Protein AF-A0A846DQF9-F1 (afdb_monomer)

Structure (mmCIF, N/CA/C/O backbone):
data_AF-A0A846DQF9-F1
#
_entry.id   AF-A0A846DQF9-F1
#
loop_
_atom_site.group_PDB
_atom_site.id
_atom_site.type_symbol
_atom_site.label_atom_id
_atom_site.label_alt_id
_atom_site.label_comp_id
_atom_site.label_asym_id
_atom_site.label_entity_id
_atom_site.label_seq_id
_atom_site.pdbx_PDB_ins_code
_atom_site.Cartn_x
_atom_site.Cartn_y
_atom_site.Cartn_z
_atom_site.occupancy
_atom_site.B_iso_or_equiv
_atom_site.auth_seq_id
_atom_site.auth_comp_id
_atom_site.auth_asym_id
_atom_site.auth_atom_id
_atom_site.pdbx_PDB_model_num
ATOM 1 N N . MET A 1 1 ? 13.114 2.902 3.022 1.00 53.69 1 MET A N 1
ATOM 2 C CA . MET A 1 1 ? 11.733 2.382 3.067 1.00 53.69 1 MET A CA 1
ATOM 3 C C . MET A 1 1 ? 10.993 2.941 1.870 1.00 53.69 1 MET A C 1
ATOM 5 O O . MET A 1 1 ? 11.090 4.144 1.658 1.00 53.69 1 MET A O 1
ATOM 9 N N . ASP A 1 2 ? 10.329 2.095 1.084 1.00 77.94 2 ASP A N 1
ATOM 10 C CA . ASP A 1 2 ? 9.558 2.512 -0.095 1.00 77.94 2 ASP A CA 1
ATOM 11 C C . ASP A 1 2 ? 8.483 3.548 0.261 1.00 77.94 2 ASP A C 1
ATOM 13 O O . ASP A 1 2 ? 7.870 3.471 1.329 1.00 77.94 2 ASP A O 1
ATOM 17 N N . ASN A 1 3 ? 8.230 4.505 -0.638 1.00 81.94 3 ASN A N 1
ATOM 18 C CA . ASN A 1 3 ? 7.265 5.591 -0.418 1.00 81.94 3 ASN A CA 1
ATOM 19 C C . ASN A 1 3 ? 5.851 5.050 -0.120 1.00 81.94 3 ASN A C 1
ATOM 21 O O . ASN A 1 3 ? 5.188 5.497 0.812 1.00 81.94 3 ASN A O 1
ATOM 25 N N . LEU A 1 4 ? 5.448 3.994 -0.838 1.00 84.81 4 LEU A N 1
ATOM 26 C CA . LEU A 1 4 ? 4.190 3.276 -0.613 1.00 84.81 4 LEU A CA 1
ATOM 27 C C . LEU A 1 4 ? 4.095 2.697 0.807 1.00 84.81 4 LEU A C 1
ATOM 29 O O . LEU A 1 4 ? 3.075 2.837 1.477 1.00 84.81 4 LEU A O 1
ATOM 33 N N . ARG A 1 5 ? 5.177 2.072 1.282 1.00 85.06 5 ARG A N 1
ATOM 34 C CA . ARG A 1 5 ? 5.242 1.451 2.611 1.00 85.06 5 ARG A CA 1
ATOM 35 C C . ARG A 1 5 ? 5.139 2.501 3.707 1.00 85.06 5 ARG A C 1
ATOM 37 O O . ARG A 1 5 ? 4.406 2.299 4.662 1.00 85.06 5 ARG A O 1
ATOM 44 N N . LYS A 1 6 ? 5.822 3.637 3.566 1.00 88.12 6 LYS A N 1
ATOM 45 C CA . LYS A 1 6 ? 5.718 4.728 4.544 1.00 88.12 6 LYS A CA 1
ATOM 46 C C . LYS A 1 6 ? 4.285 5.260 4.645 1.00 88.12 6 LYS A C 1
ATOM 48 O O . LYS A 1 6 ? 3.776 5.424 5.744 1.00 88.12 6 LYS A O 1
ATOM 53 N N . MET A 1 7 ? 3.625 5.461 3.509 1.00 88.44 7 MET A N 1
ATOM 54 C CA . MET A 1 7 ? 2.264 5.995 3.464 1.00 88.44 7 MET A CA 1
ATOM 55 C C . MET A 1 7 ? 1.237 5.038 4.089 1.00 88.44 7 MET A C 1
ATOM 57 O O . MET A 1 7 ? 0.388 5.463 4.868 1.00 88.44 7 MET A O 1
ATOM 61 N N . ILE A 1 8 ? 1.354 3.735 3.804 1.00 88.75 8 ILE A N 1
ATOM 62 C CA . ILE A 1 8 ? 0.534 2.698 4.449 1.00 88.75 8 ILE A CA 1
ATOM 63 C C . ILE A 1 8 ? 0.790 2.674 5.962 1.00 88.75 8 ILE A C 1
ATOM 65 O O . ILE A 1 8 ? -0.162 2.612 6.735 1.00 88.75 8 ILE A O 1
ATOM 69 N N . TRP A 1 9 ? 2.055 2.772 6.386 1.00 90.06 9 TRP A N 1
ATOM 70 C CA . TRP A 1 9 ? 2.420 2.793 7.803 1.00 90.06 9 TRP A CA 1
ATOM 71 C C . TRP A 1 9 ? 1.797 3.987 8.524 1.00 90.06 9 TRP A C 1
ATOM 73 O O . TRP A 1 9 ? 1.154 3.814 9.552 1.00 90.06 9 TRP A O 1
ATOM 83 N N . ASP A 1 10 ? 1.938 5.189 7.965 1.00 91.12 10 ASP A N 1
ATOM 84 C CA . ASP A 1 10 ? 1.411 6.414 8.566 1.00 91.12 10 ASP A CA 1
ATOM 85 C C . ASP A 1 10 ? -0.123 6.389 8.665 1.00 91.12 10 ASP A C 1
ATOM 87 O O . ASP A 1 10 ? -0.673 6.865 9.662 1.00 91.12 10 ASP A O 1
ATOM 91 N N . LYS A 1 11 ? -0.813 5.788 7.682 1.00 90.75 11 LYS A N 1
ATOM 92 C CA . LYS A 1 11 ? -2.279 5.673 7.671 1.00 90.75 11 LYS A CA 1
ATOM 93 C C . LYS A 1 11 ? -2.812 4.621 8.643 1.00 90.75 11 LYS A C 1
ATOM 95 O O . LYS A 1 11 ? -3.829 4.856 9.288 1.00 90.75 11 LYS A O 1
ATOM 100 N N . LEU A 1 12 ? -2.142 3.473 8.743 1.00 89.44 12 LEU A N 1
ATOM 101 C CA . LEU A 1 12 ? -2.550 2.362 9.612 1.00 89.44 12 LEU A CA 1
ATOM 102 C C . LEU A 1 12 ? -2.011 2.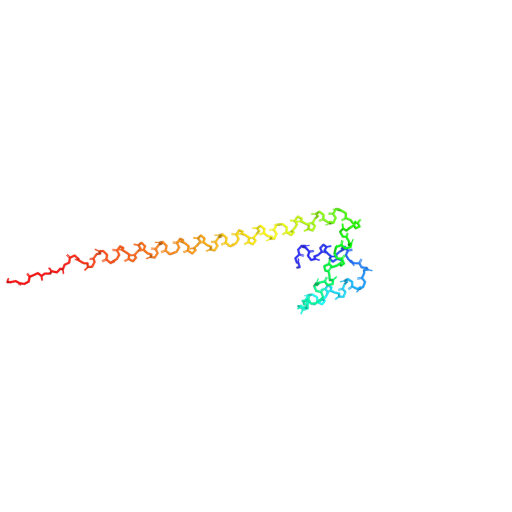489 11.044 1.00 89.44 12 LEU A C 1
ATOM 104 O O . LEU A 1 12 ? -2.346 1.672 11.907 1.00 89.44 12 LEU A O 1
ATOM 108 N N . ARG A 1 13 ? -1.198 3.516 11.309 1.00 87.50 13 ARG A N 1
ATOM 109 C CA . ARG A 1 13 ? -0.637 3.802 12.627 1.00 87.50 13 ARG A CA 1
ATOM 110 C C . ARG A 1 13 ? -1.744 3.972 13.665 1.00 87.50 13 ARG A C 1
ATOM 112 O O . ARG A 1 13 ? -2.666 4.763 13.484 1.00 87.50 13 ARG A O 1
ATOM 119 N N . GLY A 1 14 ? -1.617 3.263 14.781 1.00 85.75 14 GLY A N 1
ATOM 120 C CA . GLY A 1 14 ? -2.633 3.221 15.833 1.00 85.75 14 GLY A CA 1
ATOM 121 C C . GLY A 1 14 ? -3.623 2.061 15.703 1.00 85.75 14 GLY A C 1
ATOM 122 O O . GLY A 1 14 ? -4.436 1.879 16.607 1.00 85.75 14 GLY A O 1
ATOM 123 N N . ASN A 1 15 ? -3.532 1.237 14.650 1.00 87.81 15 ASN A N 1
ATOM 124 C CA . ASN A 1 15 ? -4.190 -0.068 14.579 1.00 87.81 15 ASN A CA 1
ATOM 125 C C . ASN A 1 15 ? -3.166 -1.190 14.867 1.00 87.81 15 ASN A C 1
ATOM 127 O O . ASN A 1 15 ? -2.425 -1.595 13.967 1.00 87.81 15 ASN A O 1
ATOM 131 N N . PRO A 1 16 ? -3.156 -1.773 16.085 1.00 88.81 16 PRO A N 1
ATOM 132 C CA . PRO A 1 16 ? -2.145 -2.757 16.484 1.00 88.81 16 PRO A CA 1
ATOM 133 C C . PRO A 1 16 ? -2.137 -4.023 15.620 1.00 88.81 16 PRO A C 1
ATOM 135 O O . PRO A 1 16 ? -1.113 -4.693 15.490 1.00 88.81 16 PRO A O 1
ATOM 138 N N . LYS A 1 17 ? -3.287 -4.388 15.036 1.00 88.38 17 LYS A N 1
ATOM 139 C CA . LYS A 1 17 ? -3.388 -5.566 14.166 1.00 88.38 17 LYS A CA 1
ATOM 140 C C . LYS A 1 17 ? -2.786 -5.287 12.794 1.00 88.38 17 LYS A C 1
ATOM 142 O O . LYS A 1 17 ? -2.097 -6.153 12.258 1.00 88.38 17 LYS A O 1
ATOM 147 N N . ALA A 1 18 ? -3.024 -4.093 12.261 1.00 88.81 18 ALA A N 1
ATOM 148 C CA . ALA A 1 18 ? -2.457 -3.659 10.994 1.00 88.81 18 ALA A CA 1
ATOM 149 C C . ALA A 1 18 ? -0.937 -3.480 11.095 1.00 88.81 18 ALA A C 1
ATOM 151 O O . ALA A 1 18 ? -0.210 -3.986 10.247 1.00 88.81 18 ALA A O 1
ATOM 152 N N . GLU A 1 19 ? -0.446 -2.870 12.177 1.00 90.50 19 GLU A N 1
ATOM 153 C CA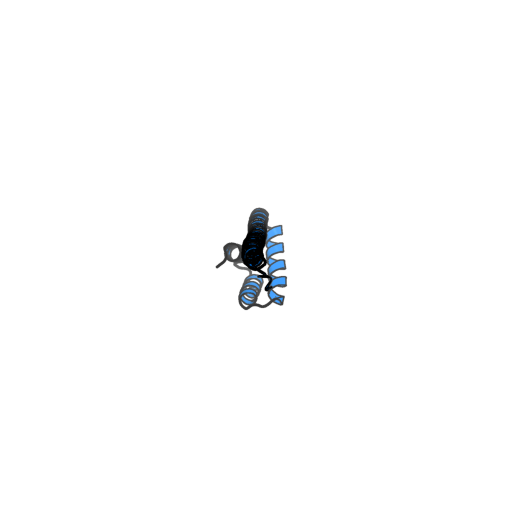 . GLU A 1 19 ? 0.992 -2.728 12.444 1.00 90.50 19 GLU A CA 1
ATOM 154 C C . GLU A 1 19 ? 1.686 -4.094 12.556 1.00 90.50 19 GLU A C 1
ATOM 156 O O . GLU A 1 19 ? 2.734 -4.318 11.950 1.00 90.50 19 GLU A O 1
ATOM 161 N N . LYS A 1 20 ? 1.071 -5.053 13.264 1.00 90.88 20 LYS A N 1
ATOM 162 C CA . LYS A 1 20 ? 1.602 -6.418 13.378 1.00 90.88 20 LYS A CA 1
ATOM 163 C C . LYS A 1 20 ? 1.647 -7.140 12.030 1.00 90.88 20 LYS A C 1
ATOM 165 O O . LYS A 1 20 ? 2.658 -7.771 11.722 1.00 90.88 20 LYS A O 1
ATOM 170 N N . ALA A 1 21 ? 0.572 -7.055 11.244 1.00 89.44 21 ALA A N 1
ATOM 171 C CA . ALA A 1 21 ? 0.529 -7.634 9.903 1.00 89.44 21 ALA A CA 1
ATOM 172 C C . ALA A 1 21 ? 1.609 -7.005 9.016 1.00 89.44 21 ALA A C 1
ATOM 174 O O . ALA A 1 21 ? 2.343 -7.714 8.334 1.00 89.44 21 ALA A O 1
ATOM 175 N N . MET A 1 22 ? 1.782 -5.685 9.111 1.00 88.31 22 MET A N 1
ATOM 176 C CA . MET A 1 22 ? 2.800 -4.957 8.373 1.00 88.31 22 MET A CA 1
ATOM 177 C C . MET A 1 22 ? 4.199 -5.453 8.714 1.00 88.31 22 MET A C 1
ATOM 179 O O . MET A 1 22 ? 4.888 -5.902 7.809 1.00 88.31 22 MET A O 1
ATOM 183 N N . MET A 1 23 ? 4.579 -5.495 9.994 1.00 89.75 23 MET A N 1
ATOM 184 C CA . MET A 1 23 ? 5.877 -6.027 10.434 1.00 89.75 23 MET A CA 1
ATOM 185 C C . MET A 1 23 ? 6.120 -7.469 9.964 1.00 89.75 23 MET A C 1
ATOM 187 O O . MET A 1 23 ? 7.234 -7.814 9.573 1.00 89.75 23 MET A O 1
ATOM 191 N N . ALA A 1 24 ? 5.090 -8.316 9.976 1.00 88.00 24 ALA A N 1
ATOM 192 C CA . ALA A 1 24 ? 5.204 -9.698 9.521 1.00 88.00 24 ALA A CA 1
ATOM 193 C C . ALA A 1 24 ? 5.375 -9.812 7.994 1.00 88.00 24 ALA A C 1
ATOM 195 O O . ALA A 1 24 ? 6.095 -10.693 7.520 1.00 88.00 24 ALA A O 1
ATOM 196 N N . VAL A 1 25 ? 4.779 -8.901 7.220 1.00 87.56 25 VAL A N 1
ATOM 197 C CA . VAL A 1 25 ? 5.048 -8.763 5.779 1.00 87.56 25 VAL A CA 1
ATOM 198 C C . VAL A 1 25 ? 6.500 -8.361 5.534 1.00 87.56 25 VAL A C 1
ATOM 200 O O . VAL A 1 25 ? 7.131 -8.906 4.632 1.00 87.56 25 VAL A O 1
ATOM 203 N N . GLU A 1 26 ? 7.074 -7.476 6.357 1.00 84.19 26 GLU A N 1
ATOM 204 C CA . GLU A 1 26 ? 8.497 -7.104 6.240 1.00 84.19 26 GLU A CA 1
ATOM 205 C C . GLU A 1 26 ? 9.434 -8.295 6.481 1.00 84.19 26 GLU A C 1
ATOM 207 O O . GLU A 1 26 ? 10.543 -8.327 5.953 1.00 84.19 26 GLU A O 1
ATOM 212 N N . GLN A 1 27 ? 8.974 -9.288 7.244 1.00 86.88 27 GLN A N 1
ATOM 213 C CA . GLN A 1 27 ? 9.677 -10.548 7.494 1.00 86.88 27 GLN A CA 1
ATOM 214 C C . GLN A 1 27 ? 9.440 -11.603 6.397 1.00 86.88 27 GLN A C 1
ATOM 216 O O . GLN A 1 27 ? 9.969 -12.709 6.491 1.00 86.88 27 GLN A O 1
ATOM 221 N N . GLY A 1 28 ? 8.669 -11.279 5.353 1.00 83.56 28 GLY A N 1
ATOM 222 C CA . GLY A 1 28 ? 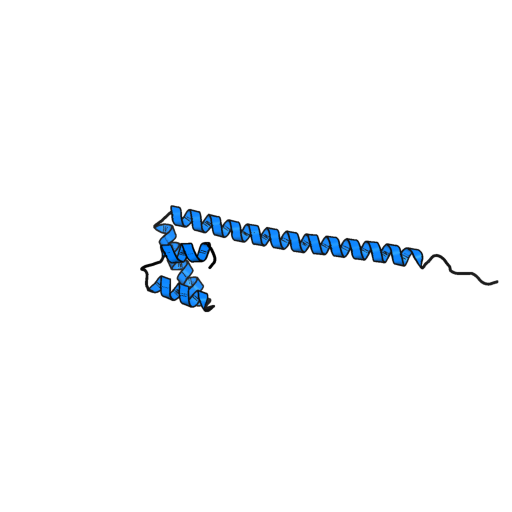8.395 -12.162 4.216 1.00 83.56 28 GLY A CA 1
ATOM 223 C C . GLY A 1 28 ? 7.185 -13.084 4.392 1.00 83.56 28 GLY A C 1
ATOM 224 O O . GLY A 1 28 ? 7.052 -14.063 3.657 1.00 83.56 28 GLY A O 1
ATOM 225 N N . SER A 1 29 ? 6.294 -12.812 5.351 1.00 84.94 29 SER A N 1
ATOM 226 C CA . SER A 1 29 ? 5.079 -13.612 5.535 1.00 84.94 29 SER A CA 1
ATOM 227 C C . SER A 1 29 ? 4.010 -13.267 4.495 1.00 84.94 29 SER A C 1
ATOM 229 O O . SER A 1 29 ? 3.327 -12.247 4.596 1.00 84.94 29 SER A O 1
ATOM 231 N N . ASN A 1 30 ? 3.805 -14.161 3.524 1.00 83.06 30 ASN A N 1
ATOM 232 C CA . ASN A 1 30 ? 2.772 -14.000 2.493 1.00 83.06 30 ASN A CA 1
ATOM 233 C C . ASN A 1 30 ? 1.342 -14.028 3.061 1.00 83.06 30 ASN A C 1
ATOM 235 O O . ASN A 1 30 ? 0.476 -13.322 2.566 1.00 83.06 30 ASN A O 1
ATOM 239 N N . GLN A 1 31 ? 1.082 -14.789 4.128 1.00 87.12 31 GLN A N 1
ATOM 240 C CA . GLN A 1 31 ? -0.252 -14.832 4.746 1.00 87.12 31 GLN A CA 1
ATOM 241 C C . GLN A 1 31 ? -0.632 -13.488 5.387 1.00 87.12 31 GLN A C 1
ATOM 243 O O . GLN A 1 31 ? -1.795 -13.090 5.406 1.00 87.12 31 GLN A O 1
ATOM 248 N N . GLU A 1 32 ? 0.354 -12.785 5.942 1.00 87.94 32 GLU A N 1
ATOM 249 C CA . GLU A 1 32 ? 0.129 -11.476 6.553 1.00 87.94 32 GLU A CA 1
ATOM 250 C C . GLU A 1 32 ? 0.043 -10.368 5.494 1.00 87.94 32 GLU A C 1
ATOM 252 O O . GLU A 1 32 ? -0.518 -9.313 5.777 1.00 87.94 32 GLU A O 1
ATOM 257 N N . LEU A 1 33 ? 0.487 -10.633 4.257 1.00 87.88 33 LEU A N 1
ATOM 258 C CA . LEU A 1 33 ? 0.285 -9.743 3.111 1.00 87.88 33 LEU A CA 1
ATOM 259 C C . LEU A 1 33 ? -1.202 -9.618 2.775 1.00 87.88 33 LEU A C 1
ATOM 261 O O . LEU A 1 33 ? -1.704 -8.503 2.657 1.00 87.88 33 LEU A O 1
ATOM 265 N N . ASP A 1 34 ? -1.914 -10.744 2.696 1.00 89.25 34 ASP A N 1
ATOM 266 C CA . ASP A 1 34 ? -3.356 -10.750 2.421 1.00 89.25 34 ASP A CA 1
ATOM 267 C C . ASP A 1 34 ? -4.133 -10.033 3.531 1.00 89.25 34 ASP A C 1
ATOM 269 O O . ASP A 1 34 ? -5.058 -9.264 3.272 1.00 89.25 34 ASP A O 1
ATOM 273 N N . ARG A 1 35 ? -3.721 -10.220 4.790 1.00 90.00 35 ARG A N 1
ATOM 274 C CA . ARG A 1 35 ? -4.319 -9.508 5.929 1.00 90.00 35 ARG A CA 1
ATOM 275 C C . ARG A 1 35 ? -4.041 -8.014 5.885 1.00 90.00 35 ARG A C 1
ATOM 277 O O . ARG A 1 35 ? -4.946 -7.224 6.139 1.00 90.00 35 ARG A O 1
ATOM 284 N N . LEU A 1 36 ? -2.811 -7.621 5.559 1.00 90.19 36 LEU A N 1
ATOM 285 C CA . LEU A 1 36 ? -2.451 -6.219 5.385 1.00 90.19 36 LEU A CA 1
ATOM 286 C C . LEU A 1 36 ? -3.275 -5.579 4.262 1.00 90.19 36 LEU A C 1
ATOM 288 O O . LEU A 1 36 ? -3.736 -4.454 4.429 1.00 90.19 36 LEU A O 1
ATOM 292 N N . ALA A 1 37 ? -3.525 -6.302 3.166 1.00 89.75 37 ALA A N 1
ATOM 293 C CA . ALA A 1 37 ? -4.355 -5.822 2.065 1.00 89.75 37 ALA A CA 1
ATOM 294 C C . ALA A 1 37 ? -5.789 -5.496 2.512 1.00 89.75 37 ALA A C 1
ATOM 296 O O . ALA A 1 37 ? -6.315 -4.458 2.120 1.00 89.75 37 ALA A O 1
ATOM 297 N N . VAL A 1 38 ? -6.388 -6.316 3.385 1.00 93.44 38 VAL A N 1
ATOM 298 C CA . VAL A 1 38 ? -7.720 -6.041 3.955 1.00 93.44 38 VAL A CA 1
ATOM 299 C C . VAL A 1 38 ? -7.724 -4.741 4.763 1.00 93.44 38 VAL A C 1
ATOM 301 O O . VAL A 1 38 ? -8.605 -3.912 4.566 1.00 93.44 38 VAL A O 1
ATOM 304 N N . TYR A 1 39 ? -6.726 -4.516 5.625 1.00 92.69 39 TYR A N 1
ATOM 305 C CA . TYR A 1 39 ? -6.642 -3.272 6.407 1.00 92.69 39 TYR A CA 1
ATOM 306 C C . TYR A 1 39 ? -6.401 -2.039 5.5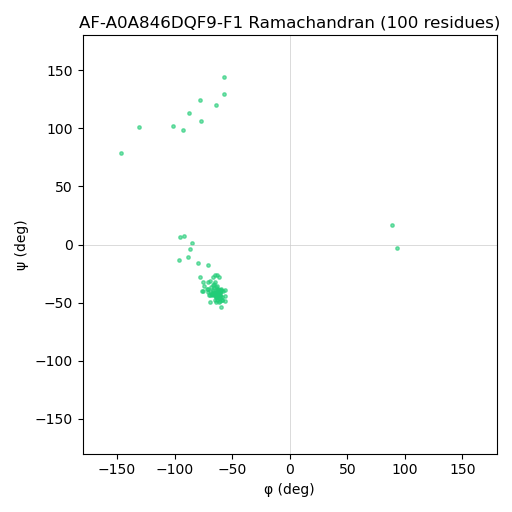34 1.00 92.69 39 TYR A C 1
ATOM 308 O O . TYR A 1 39 ? -6.943 -0.972 5.806 1.00 92.69 39 TYR A O 1
ATOM 316 N N . VAL A 1 40 ? -5.588 -2.173 4.482 1.00 91.06 40 VAL A N 1
ATOM 317 C CA . VAL A 1 40 ? -5.381 -1.090 3.515 1.00 91.06 40 VAL A CA 1
ATOM 318 C C . VAL A 1 40 ? -6.681 -0.790 2.775 1.00 91.06 40 VAL A C 1
ATOM 320 O O . VAL A 1 40 ? -7.002 0.378 2.599 1.00 91.06 40 VAL A O 1
ATOM 323 N N . GLN A 1 41 ? -7.441 -1.812 2.376 1.00 91.44 41 GLN A N 1
ATOM 324 C CA . GLN A 1 41 ? -8.713 -1.629 1.683 1.00 91.44 41 GLN A CA 1
ATOM 325 C C . GLN A 1 41 ? -9.752 -0.921 2.562 1.00 91.44 41 GLN A C 1
ATOM 327 O O . GLN A 1 41 ? -10.357 0.039 2.101 1.00 91.44 41 GLN A O 1
ATOM 332 N N . ASP A 1 42 ? -9.884 -1.324 3.824 1.00 93.12 42 ASP A N 1
ATOM 333 C CA . ASP A 1 42 ? -10.743 -0.664 4.818 1.00 93.12 42 ASP A CA 1
ATOM 334 C C . ASP A 1 42 ? -10.378 0.829 4.959 1.00 93.12 42 ASP A C 1
ATOM 336 O O . ASP A 1 42 ? -11.204 1.719 4.772 1.00 93.12 42 ASP A O 1
ATOM 340 N N . ALA A 1 43 ? -9.082 1.133 5.108 1.00 90.69 43 ALA A N 1
ATOM 341 C CA . ALA A 1 43 ? -8.597 2.513 5.173 1.00 90.69 43 ALA A CA 1
ATOM 342 C C . ALA A 1 43 ? -8.807 3.316 3.871 1.00 90.69 43 ALA A C 1
ATOM 344 O O . ALA A 1 43 ? -8.875 4.545 3.911 1.00 90.69 43 ALA A O 1
ATOM 345 N N . MET A 1 44 ? -8.873 2.649 2.714 1.00 93.00 44 MET A N 1
ATOM 346 C CA . MET A 1 44 ? -9.184 3.270 1.422 1.00 93.00 44 MET A CA 1
ATOM 347 C C . MET A 1 44 ? -10.682 3.546 1.245 1.00 93.00 44 MET A C 1
ATOM 349 O O . MET A 1 44 ? -11.040 4.454 0.493 1.00 93.00 44 MET A O 1
ATOM 353 N N . GLU A 1 45 ? -11.548 2.762 1.884 1.00 92.38 45 GLU A N 1
ATOM 354 C CA . GLU A 1 45 ? -12.993 3.005 1.904 1.00 92.38 45 GLU A CA 1
ATOM 355 C C . GLU A 1 45 ? -13.324 4.222 2.778 1.00 92.38 45 GLU A C 1
ATOM 357 O O . GLU A 1 45 ? -14.127 5.064 2.371 1.00 92.38 45 GLU A O 1
ATOM 362 N N . ASP A 1 46 ? -12.616 4.374 3.900 1.00 90.88 46 ASP A N 1
ATOM 363 C CA . ASP A 1 46 ? -12.766 5.511 4.815 1.00 90.88 46 ASP A CA 1
ATOM 364 C C . ASP A 1 46 ? -12.131 6.815 4.299 1.00 90.88 46 ASP A C 1
ATOM 366 O O . ASP A 1 46 ? -12.612 7.910 4.600 1.00 90.88 46 ASP A O 1
ATOM 370 N N . ASP A 1 47 ? -11.038 6.731 3.533 1.00 90.56 47 ASP A N 1
ATOM 371 C CA . ASP A 1 47 ? -10.297 7.894 3.035 1.00 90.56 47 ASP A CA 1
ATOM 372 C C . ASP A 1 47 ? -10.024 7.800 1.528 1.00 90.56 47 ASP A C 1
ATOM 374 O O . ASP A 1 47 ? -9.086 7.151 1.051 1.00 90.56 47 ASP A O 1
ATOM 378 N N . GLN A 1 48 ? -10.835 8.532 0.761 1.00 91.19 48 GLN A N 1
ATOM 379 C CA . GLN A 1 48 ? -10.725 8.585 -0.695 1.00 91.19 48 GLN A CA 1
ATOM 380 C C . GLN A 1 48 ? -9.441 9.256 -1.199 1.00 91.19 48 GLN A C 1
ATOM 382 O O . GLN A 1 48 ? -8.979 8.929 -2.301 1.00 91.19 48 GLN A O 1
ATOM 387 N N . GLN A 1 49 ? -8.857 10.184 -0.432 1.00 88.88 49 GLN A N 1
ATOM 388 C CA . GLN A 1 49 ? -7.588 10.807 -0.801 1.00 88.88 49 GLN A CA 1
ATOM 389 C C . GLN A 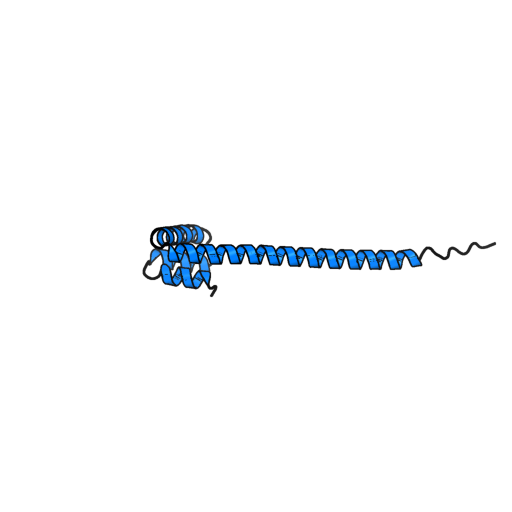1 49 ? -6.470 9.772 -0.683 1.00 88.88 49 GLN A C 1
ATOM 391 O O . GLN A 1 49 ? -5.747 9.538 -1.654 1.00 88.88 49 GLN A O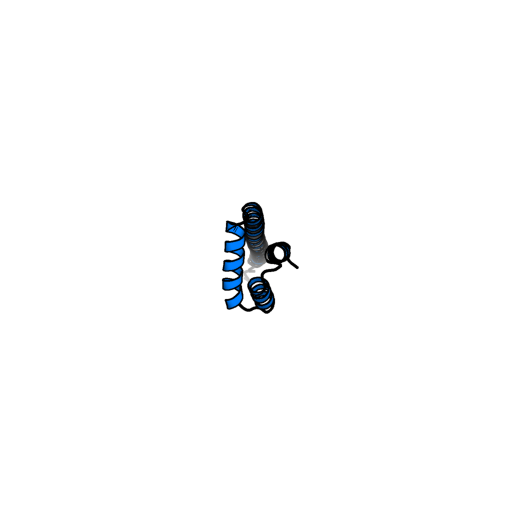 1
ATOM 396 N N . PHE A 1 50 ? -6.412 9.070 0.448 1.00 89.19 50 PHE A N 1
ATOM 397 C CA . PHE A 1 50 ? -5.485 7.960 0.653 1.00 89.19 50 PHE A CA 1
ATOM 398 C C . PHE A 1 50 ? -5.644 6.882 -0.432 1.00 89.19 50 PHE A C 1
ATOM 400 O O . PHE A 1 50 ? -4.661 6.439 -1.029 1.00 89.19 50 PHE A O 1
ATOM 407 N N . ALA A 1 51 ? -6.881 6.516 -0.778 1.00 91.69 51 ALA A N 1
ATOM 408 C CA . ALA A 1 51 ? -7.149 5.562 -1.852 1.00 91.69 51 ALA A CA 1
ATOM 409 C C . ALA A 1 51 ? -6.621 6.014 -3.218 1.00 91.69 51 ALA A C 1
ATOM 411 O O . ALA A 1 51 ? -6.137 5.195 -4.006 1.00 91.69 51 ALA A O 1
ATOM 412 N N . SER A 1 52 ? -6.723 7.308 -3.512 1.00 91.50 52 SER A N 1
ATOM 413 C CA . SER A 1 52 ? -6.236 7.887 -4.763 1.00 91.50 52 SER A CA 1
ATOM 414 C C . SER A 1 52 ? -4.710 7.872 -4.823 1.00 91.50 52 SER A C 1
ATOM 416 O O . SER A 1 52 ? -4.147 7.462 -5.840 1.00 91.50 52 SER A O 1
ATOM 418 N N . GLU A 1 53 ? -4.046 8.229 -3.724 1.00 89.19 53 GLU A N 1
ATOM 419 C CA . GLU A 1 53 ? -2.586 8.211 -3.601 1.00 89.19 53 GLU A CA 1
ATOM 420 C C . GLU A 1 53 ? -2.027 6.782 -3.725 1.00 89.19 53 GLU A C 1
ATOM 422 O O . GLU A 1 53 ? -1.111 6.545 -4.517 1.00 89.19 53 GLU A O 1
ATOM 427 N N . ILE A 1 54 ? -2.632 5.795 -3.048 1.00 88.50 54 ILE A N 1
ATOM 428 C CA . ILE A 1 54 ? -2.240 4.375 -3.155 1.00 88.50 54 ILE A CA 1
ATOM 429 C C . ILE A 1 54 ? -2.351 3.888 -4.604 1.00 88.50 54 ILE A C 1
ATOM 431 O O . ILE A 1 54 ? -1.422 3.278 -5.141 1.00 88.50 54 ILE A O 1
ATOM 435 N N . LYS A 1 55 ? -3.478 4.174 -5.269 1.00 88.25 55 LYS A N 1
ATOM 436 C CA . LYS A 1 55 ? -3.710 3.768 -6.663 1.00 88.25 55 LYS A CA 1
ATOM 437 C C . LYS A 1 55 ? -2.731 4.438 -7.627 1.00 88.25 55 LYS A C 1
ATOM 439 O O . LYS A 1 55 ? -2.323 3.798 -8.597 1.00 88.25 55 LYS A O 1
ATOM 444 N N . ALA A 1 56 ? -2.366 5.698 -7.392 1.00 88.50 56 ALA A N 1
ATOM 445 C CA . ALA A 1 56 ? -1.396 6.414 -8.214 1.00 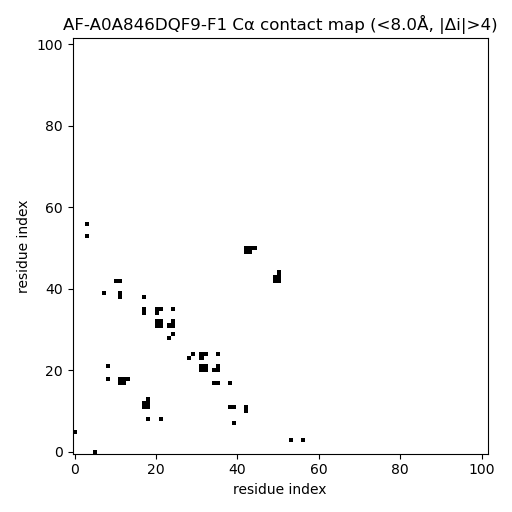88.50 56 ALA A CA 1
ATOM 446 C C . ALA A 1 56 ? -0.010 5.762 -8.127 1.00 88.50 56 ALA A C 1
ATOM 448 O O . ALA A 1 56 ? 0.562 5.407 -9.158 1.00 88.50 56 ALA A O 1
ATOM 449 N N . ILE A 1 57 ? 0.470 5.496 -6.910 1.00 85.44 57 ILE A N 1
ATOM 450 C CA . ILE A 1 57 ? 1.775 4.860 -6.692 1.00 85.44 57 ILE A CA 1
ATOM 451 C C . ILE A 1 57 ? 1.789 3.429 -7.257 1.00 85.44 57 ILE A C 1
ATOM 453 O O . ILE A 1 57 ? 2.747 3.027 -7.914 1.00 85.44 57 ILE A O 1
ATOM 457 N N . ALA A 1 58 ? 0.711 2.657 -7.081 1.00 82.75 58 ALA A N 1
ATOM 458 C CA . ALA A 1 58 ? 0.608 1.308 -7.647 1.00 82.75 58 ALA A CA 1
ATOM 459 C C . ALA A 1 58 ? 0.683 1.307 -9.186 1.00 82.75 58 ALA A C 1
ATOM 461 O O . ALA A 1 58 ? 1.343 0.452 -9.784 1.00 82.75 58 ALA A O 1
ATOM 462 N N . LYS A 1 59 ? 0.041 2.286 -9.837 1.00 83.38 59 LYS A N 1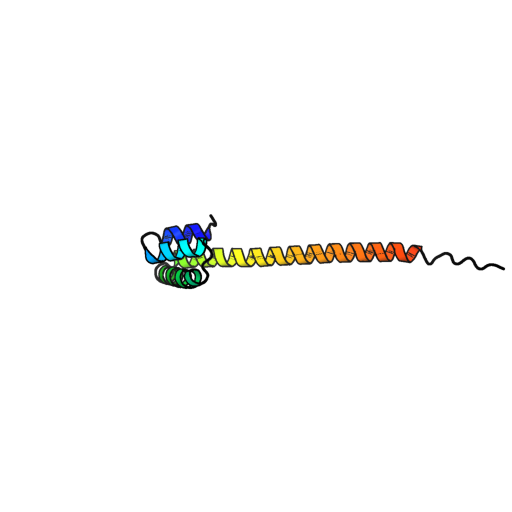
ATOM 463 C CA . LYS A 1 59 ? 0.135 2.474 -11.292 1.00 83.38 59 LYS A CA 1
ATOM 464 C C . LYS A 1 59 ? 1.551 2.832 -11.727 1.00 83.38 59 LYS A C 1
ATOM 466 O O . LYS A 1 59 ? 2.016 2.286 -12.722 1.00 83.38 59 LYS A O 1
ATOM 471 N N . GLU A 1 60 ? 2.230 3.705 -10.991 1.00 81.62 60 GLU A N 1
ATOM 472 C CA . GLU A 1 60 ? 3.611 4.099 -11.280 1.00 81.62 60 GLU A CA 1
ATOM 473 C C . GLU A 1 60 ? 4.570 2.904 -11.184 1.00 81.62 60 GLU A C 1
ATOM 475 O O . GLU A 1 60 ? 5.360 2.674 -12.097 1.00 81.62 60 GLU A O 1
ATOM 480 N N . ILE A 1 61 ? 4.425 2.061 -10.156 1.00 77.69 61 ILE A N 1
ATOM 481 C CA . ILE A 1 61 ? 5.207 0.823 -10.010 1.00 77.69 61 ILE A CA 1
ATOM 482 C C . ILE A 1 61 ? 4.960 -0.128 -11.191 1.00 77.69 61 ILE A C 1
ATOM 484 O O . ILE A 1 61 ? 5.904 -0.703 -11.736 1.00 77.69 61 ILE A O 1
ATOM 488 N N . HIS A 1 62 ? 3.705 -0.308 -11.613 1.00 75.31 62 HIS A N 1
ATOM 489 C CA . HIS A 1 62 ? 3.393 -1.128 -12.787 1.00 75.31 62 HIS A CA 1
ATOM 490 C C . HIS A 1 62 ? 3.964 -0.543 -14.083 1.00 75.31 62 HIS A C 1
ATOM 492 O O . HIS A 1 62 ? 4.509 -1.293 -14.893 1.00 75.31 62 HIS A O 1
ATOM 498 N N . ALA A 1 63 ? 3.885 0.774 -14.273 1.00 71.19 63 ALA A N 1
ATOM 499 C CA . ALA A 1 63 ? 4.458 1.448 -15.433 1.00 71.19 63 ALA A CA 1
ATOM 500 C C . ALA A 1 63 ? 5.990 1.314 -15.471 1.00 71.19 63 ALA A C 1
ATOM 502 O O . ALA A 1 63 ? 6.544 0.985 -16.519 1.00 71.19 63 ALA A O 1
ATOM 503 N N . GLY A 1 64 ? 6.662 1.470 -14.326 1.00 65.44 64 GLY A N 1
ATOM 504 C CA . GLY A 1 64 ? 8.102 1.246 -14.186 1.00 65.44 64 GLY A CA 1
ATOM 505 C C . GLY A 1 64 ? 8.505 -0.183 -14.554 1.00 65.44 64 GLY A C 1
ATOM 506 O O . GLY A 1 64 ? 9.379 -0.372 -15.396 1.00 65.44 64 GLY A O 1
ATOM 507 N N . LYS A 1 65 ? 7.792 -1.195 -14.036 1.00 65.19 65 LYS A N 1
ATOM 508 C CA . LYS A 1 65 ? 8.027 -2.610 -14.391 1.00 65.19 65 LYS A CA 1
ATOM 509 C C . LYS A 1 65 ? 7.855 -2.885 -15.886 1.00 65.19 65 LYS A C 1
ATOM 511 O O . LYS A 1 65 ? 8.621 -3.657 -16.464 1.00 65.19 65 LYS A O 1
ATOM 516 N N . LEU A 1 66 ? 6.856 -2.268 -16.521 1.00 62.41 66 LEU A N 1
ATOM 517 C CA . LEU A 1 66 ? 6.689 -2.352 -17.972 1.00 62.41 66 LEU A CA 1
ATOM 518 C C . LEU A 1 66 ? 7.891 -1.716 -18.679 1.00 62.41 66 LEU A C 1
ATOM 520 O O . LEU A 1 66 ? 8.481 -2.351 -19.545 1.00 62.41 66 LEU A O 1
ATOM 524 N N . GLN A 1 67 ? 8.312 -0.515 -18.279 1.00 54.88 67 GLN A N 1
ATOM 525 C CA . GLN A 1 67 ? 9.446 0.182 -18.889 1.00 54.88 67 GLN A CA 1
ATOM 526 C C . GLN A 1 67 ? 10.779 -0.568 -18.752 1.00 54.88 67 GLN A C 1
ATOM 528 O O . GLN A 1 67 ? 11.542 -0.652 -19.721 1.00 54.88 67 GLN A O 1
ATOM 533 N N . GLU A 1 68 ? 11.045 -1.170 -17.595 1.00 53.50 68 GLU A N 1
ATOM 534 C CA . GLU A 1 68 ? 12.217 -2.024 -17.383 1.00 53.50 68 GLU A CA 1
ATOM 535 C C . GLU A 1 68 ? 12.187 -3.259 -18.294 1.00 53.50 68 GLU A C 1
ATOM 537 O O . GLU A 1 68 ? 13.188 -3.581 -18.939 1.00 53.50 68 GLU A O 1
ATOM 542 N N . ASN A 1 69 ? 11.028 -3.910 -18.435 1.00 56.97 69 ASN A N 1
ATOM 543 C CA . ASN A 1 69 ? 10.864 -5.064 -19.323 1.00 56.97 69 ASN A CA 1
ATOM 544 C C . ASN A 1 69 ? 11.101 -4.695 -20.804 1.00 56.97 69 ASN A C 1
ATOM 546 O O . ASN A 1 69 ? 11.815 -5.401 -21.528 1.00 56.97 69 ASN A O 1
ATOM 550 N N . ILE A 1 70 ? 10.577 -3.547 -21.250 1.00 60.56 70 ILE A N 1
ATOM 551 C CA . ILE A 1 70 ? 10.786 -3.048 -22.618 1.00 60.56 70 ILE A CA 1
ATOM 552 C C . ILE A 1 70 ? 12.275 -2.746 -22.854 1.00 60.56 70 ILE A C 1
ATOM 554 O O . ILE A 1 70 ? 12.817 -3.124 -23.896 1.00 60.56 70 ILE A O 1
ATOM 558 N N . SER A 1 71 ? 12.953 -2.142 -21.873 1.00 62.56 71 SER A N 1
ATOM 559 C CA . SER A 1 71 ? 14.385 -1.819 -21.948 1.00 62.56 71 SER A CA 1
ATOM 560 C C . SER A 1 71 ? 15.257 -3.077 -22.025 1.00 62.56 71 SER A C 1
ATOM 562 O O . SER A 1 71 ? 16.170 -3.146 -22.851 1.00 62.56 71 SER A O 1
ATOM 564 N N . MET A 1 72 ? 14.948 -4.118 -21.242 1.00 61.41 72 MET A N 1
ATOM 565 C CA . MET A 1 72 ? 15.640 -5.412 -21.343 1.00 61.41 72 MET A CA 1
ATOM 566 C C . MET A 1 72 ? 15.418 -6.078 -22.709 1.00 61.41 72 MET A C 1
ATOM 568 O O . MET A 1 72 ? 16.364 -6.586 -23.315 1.00 61.41 72 MET A O 1
ATOM 572 N N . THR A 1 73 ? 14.192 -6.033 -23.235 1.00 60.75 73 THR A N 1
ATOM 573 C CA . THR A 1 73 ? 13.854 -6.630 -24.537 1.00 60.75 73 THR A CA 1
ATOM 574 C C . THR A 1 73 ? 14.542 -5.904 -25.699 1.00 60.75 73 THR A C 1
ATOM 576 O O . THR A 1 73 ? 15.050 -6.547 -26.621 1.00 60.75 73 THR A O 1
ATOM 579 N N . GLN A 1 74 ? 14.605 -4.570 -25.666 1.00 58.38 74 GLN A N 1
ATOM 580 C CA . GLN A 1 74 ? 15.311 -3.774 -26.676 1.00 58.38 74 GLN A CA 1
ATOM 581 C C . GLN A 1 74 ? 16.829 -3.980 -26.621 1.00 58.38 74 GLN A C 1
ATOM 583 O O . GLN A 1 74 ? 17.444 -4.175 -27.671 1.00 58.38 74 GLN A O 1
ATOM 588 N N . ASN A 1 75 ? 17.430 -4.022 -25.426 1.00 57.28 75 ASN A N 1
ATOM 589 C CA . ASN A 1 75 ? 18.858 -4.319 -25.281 1.00 57.28 75 ASN A CA 1
ATOM 590 C C . ASN A 1 75 ? 19.213 -5.711 -25.820 1.00 57.28 75 ASN A C 1
ATOM 592 O O . ASN A 1 75 ? 20.210 -5.853 -26.529 1.00 57.28 75 ASN A O 1
ATOM 596 N N . ASN A 1 76 ? 18.379 -6.723 -25.566 1.00 58.16 76 ASN A N 1
ATOM 597 C CA . ASN A 1 76 ? 18.615 -8.067 -26.090 1.00 58.16 76 ASN A CA 1
ATOM 598 C C . ASN A 1 76 ? 18.478 -8.134 -27.626 1.00 58.16 76 ASN A C 1
ATOM 600 O O . ASN A 1 76 ? 19.329 -8.713 -28.306 1.00 58.16 76 ASN A O 1
ATOM 604 N N . ARG A 1 77 ? 17.461 -7.476 -28.208 1.00 59.47 77 ARG A N 1
ATOM 605 C CA . ARG A 1 77 ? 17.321 -7.373 -29.675 1.00 59.47 77 ARG A CA 1
ATOM 606 C C . ARG A 1 77 ? 18.515 -6.669 -30.316 1.00 59.47 77 ARG A C 1
ATOM 608 O O . ARG A 1 77 ? 19.058 -7.180 -31.290 1.00 59.47 77 ARG A O 1
ATOM 615 N N . ASN A 1 78 ? 18.962 -5.550 -29.750 1.00 59.41 78 ASN A N 1
ATOM 616 C CA . ASN A 1 78 ? 20.122 -4.820 -30.262 1.00 59.41 78 ASN A CA 1
ATOM 617 C C . ASN A 1 78 ? 21.406 -5.656 -30.196 1.00 59.41 78 ASN A C 1
ATOM 619 O O . ASN A 1 78 ? 22.208 -5.606 -31.125 1.00 59.41 78 ASN A O 1
ATOM 623 N N . ASN A 1 79 ? 21.598 -6.444 -29.136 1.00 59.94 79 ASN A N 1
ATOM 624 C CA . ASN A 1 79 ? 22.767 -7.313 -29.013 1.00 59.94 79 ASN A CA 1
ATOM 625 C C . ASN A 1 79 ? 22.705 -8.494 -30.002 1.00 59.94 79 ASN A C 1
ATOM 627 O O . ASN A 1 79 ? 23.683 -8.798 -30.679 1.00 59.94 79 ASN A O 1
ATOM 631 N N . THR A 1 80 ? 21.529 -9.102 -30.180 1.00 59.12 80 THR A N 1
ATOM 632 C CA . THR A 1 80 ? 21.334 -10.220 -31.119 1.00 59.12 80 THR A CA 1
ATOM 633 C C . THR A 1 80 ? 21.531 -9.785 -32.574 1.00 59.12 80 THR A C 1
ATOM 635 O O . THR A 1 80 ? 22.221 -10.470 -33.326 1.00 59.12 80 THR A O 1
ATOM 638 N N . ILE A 1 81 ? 20.992 -8.624 -32.967 1.00 61.91 81 ILE A N 1
ATOM 639 C CA . ILE A 1 81 ? 21.154 -8.079 -34.324 1.00 61.91 81 ILE A CA 1
ATOM 640 C C . ILE A 1 81 ? 22.623 -7.739 -34.597 1.00 61.91 81 ILE A C 1
ATOM 642 O O . ILE A 1 81 ? 23.138 -8.088 -35.659 1.00 61.91 81 ILE A O 1
ATOM 646 N N . LYS A 1 82 ? 23.326 -7.114 -33.641 1.00 59.78 82 LYS A N 1
ATOM 647 C CA . LYS A 1 82 ? 24.759 -6.810 -33.785 1.00 59.78 82 LYS A CA 1
ATOM 648 C C . LYS A 1 82 ? 25.588 -8.081 -33.960 1.00 59.78 82 LYS A C 1
ATOM 650 O O . LYS A 1 82 ? 26.338 -8.167 -34.927 1.00 59.78 82 LYS A O 1
ATOM 655 N N . ASN A 1 83 ? 25.379 -9.090 -33.116 1.00 59.00 83 ASN A N 1
ATOM 656 C CA . ASN A 1 83 ? 26.129 -10.345 -33.196 1.00 59.00 83 ASN A CA 1
ATOM 657 C C . ASN A 1 83 ? 25.811 -11.131 -34.479 1.00 59.00 83 ASN A C 1
ATOM 659 O O . ASN A 1 83 ? 26.718 -11.660 -35.110 1.00 59.00 83 ASN A O 1
ATOM 663 N N . GLN A 1 84 ? 24.553 -11.163 -34.937 1.00 56.59 84 GLN A N 1
ATOM 664 C CA . GLN A 1 84 ? 24.201 -11.807 -36.211 1.00 56.59 84 GLN A CA 1
ATOM 665 C C . GLN A 1 84 ? 24.761 -11.074 -37.434 1.00 56.59 84 GLN A C 1
ATOM 667 O O . GLN A 1 84 ? 25.147 -11.728 -38.403 1.00 56.59 84 GLN A O 1
ATOM 672 N N . THR A 1 85 ? 24.809 -9.741 -37.406 1.00 57.16 85 THR A N 1
ATOM 673 C CA . THR A 1 85 ? 25.357 -8.941 -38.512 1.00 57.16 85 THR A CA 1
ATOM 674 C C .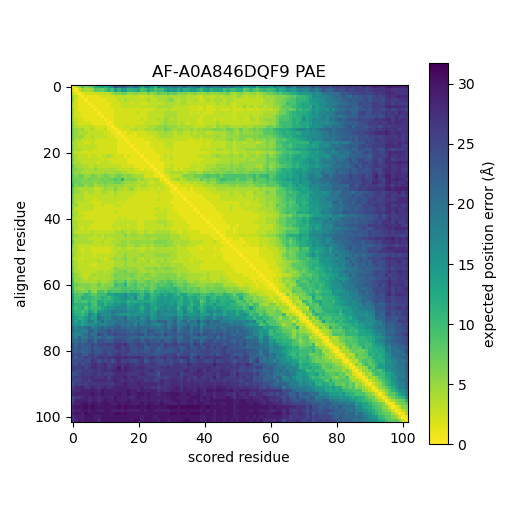 THR A 1 85 ? 26.877 -9.099 -38.590 1.00 57.16 85 THR A C 1
ATOM 676 O O . THR A 1 85 ? 27.424 -9.229 -39.681 1.00 57.16 85 THR A O 1
ATOM 679 N N . GLN A 1 86 ? 27.554 -9.177 -37.440 1.00 55.34 86 GLN A N 1
ATOM 680 C CA . GLN A 1 86 ? 29.001 -9.391 -37.369 1.00 55.34 86 GLN A CA 1
ATOM 681 C C . GLN A 1 86 ? 29.390 -10.816 -37.805 1.00 55.34 86 GLN A C 1
ATOM 683 O O . GLN A 1 86 ? 30.272 -10.978 -38.643 1.00 55.34 86 GLN A O 1
ATOM 688 N N . LEU A 1 87 ? 28.649 -11.843 -37.363 1.00 56.25 87 LEU A N 1
ATOM 689 C CA . LEU A 1 87 ? 28.880 -13.240 -37.761 1.00 56.25 87 LEU A CA 1
ATOM 690 C C . LEU A 1 87 ? 28.612 -13.504 -39.254 1.00 56.25 87 LEU A C 1
ATOM 692 O O . LEU A 1 87 ? 29.286 -14.335 -39.862 1.00 56.25 87 LEU A O 1
ATOM 696 N N . GLN A 1 88 ? 27.636 -12.822 -39.863 1.00 54.09 88 GLN A N 1
ATOM 697 C CA . GLN A 1 88 ? 27.375 -12.936 -41.305 1.00 54.09 88 GLN A CA 1
ATOM 698 C C . GLN A 1 88 ? 28.419 -12.195 -42.148 1.00 54.09 88 GLN A C 1
ATOM 700 O O . GLN A 1 88 ? 28.799 -12.695 -43.208 1.00 54.09 88 GLN A O 1
ATOM 705 N N . ALA A 1 89 ? 28.921 -11.051 -41.673 1.00 56.72 89 ALA A N 1
ATOM 706 C CA . ALA A 1 89 ? 30.008 -10.330 -42.333 1.00 56.72 89 ALA A CA 1
ATOM 707 C C . ALA A 1 89 ? 31.324 -11.129 -42.302 1.00 56.72 89 ALA A C 1
ATOM 709 O O . ALA A 1 89 ? 32.002 -11.230 -43.323 1.00 56.72 89 ALA A O 1
ATOM 710 N N . GLU A 1 90 ? 31.646 -11.765 -41.172 1.00 54.62 90 GLU A N 1
ATOM 711 C CA . GLU A 1 90 ? 32.844 -12.603 -41.030 1.00 54.62 90 GLU A CA 1
ATOM 712 C C . GLU A 1 90 ? 32.750 -13.905 -41.841 1.00 54.62 90 GLU A C 1
ATOM 714 O O . GLU A 1 90 ? 33.715 -14.285 -42.500 1.00 54.62 90 GLU A O 1
ATOM 719 N N . LYS A 1 91 ? 31.584 -14.568 -41.882 1.00 53.38 91 LYS A N 1
ATOM 720 C CA . LYS A 1 91 ? 31.398 -15.779 -42.704 1.00 53.38 91 LYS A CA 1
ATOM 721 C C . LYS A 1 91 ? 31.396 -15.513 -44.209 1.00 53.38 91 LYS A C 1
ATOM 723 O O . LYS A 1 91 ? 31.839 -16.374 -44.962 1.00 53.38 91 LYS A O 1
ATOM 728 N N . SER A 1 92 ? 30.936 -14.343 -44.652 1.00 51.50 92 SER A N 1
ATOM 729 C CA . SER A 1 92 ? 30.900 -13.997 -46.083 1.00 51.50 92 SER A CA 1
ATOM 730 C C . SER A 1 92 ? 32.292 -13.751 -46.677 1.00 51.50 92 SER A C 1
ATOM 732 O O . SER A 1 92 ? 32.452 -13.808 -47.891 1.00 51.50 92 SER A O 1
ATOM 734 N N . PHE A 1 93 ? 33.309 -13.510 -45.843 1.00 52.78 93 PHE A N 1
ATOM 735 C CA . PHE A 1 93 ? 34.685 -13.283 -46.297 1.00 52.78 93 PHE A CA 1
ATOM 736 C C . PHE A 1 93 ? 35.516 -14.573 -46.435 1.00 52.78 93 PHE A C 1
ATOM 738 O O . PHE A 1 93 ? 36.605 -14.538 -47.003 1.00 52.78 93 PHE A O 1
ATOM 745 N N . VAL A 1 94 ? 35.021 -15.713 -45.933 1.00 53.78 94 VAL A N 1
ATOM 746 C CA . VAL A 1 94 ? 35.781 -16.979 -45.872 1.00 53.78 94 VAL A CA 1
ATOM 747 C C . VAL A 1 94 ? 35.484 -17.922 -47.052 1.00 53.78 94 VAL A C 1
ATOM 749 O O . VAL A 1 94 ? 36.261 -18.836 -47.300 1.00 53.78 94 VAL A O 1
ATOM 752 N N . ASP A 1 95 ? 34.436 -17.679 -47.847 1.00 49.72 95 ASP A N 1
ATOM 753 C CA . ASP A 1 95 ? 34.058 -18.556 -48.978 1.00 49.72 95 ASP A CA 1
ATOM 754 C C . ASP A 1 95 ? 34.685 -18.150 -50.334 1.00 49.72 95 ASP A C 1
ATOM 756 O O . ASP A 1 95 ? 34.365 -18.692 -51.388 1.00 49.72 95 ASP A O 1
ATOM 760 N N . GLY A 1 96 ? 35.593 -17.169 -50.331 1.00 53.84 96 GLY A N 1
ATOM 761 C CA . GLY A 1 96 ? 36.086 -16.513 -51.546 1.00 53.84 96 GLY A CA 1
ATOM 762 C C . GLY A 1 96 ? 37.385 -17.040 -52.155 1.00 53.84 96 GLY A C 1
ATOM 763 O O . GLY A 1 96 ? 37.881 -16.394 -53.074 1.00 53.84 96 GLY A O 1
ATOM 764 N N . ILE A 1 97 ? 37.987 -18.138 -51.673 1.00 57.28 97 ILE A N 1
ATOM 765 C CA . ILE A 1 97 ? 39.231 -18.654 -52.275 1.00 57.28 97 ILE A CA 1
ATOM 766 C C . ILE A 1 97 ? 39.322 -20.190 -52.222 1.00 57.28 97 ILE A C 1
ATOM 768 O O . ILE A 1 97 ? 40.050 -20.762 -51.415 1.00 57.28 97 ILE A O 1
ATOM 772 N N . HIS A 1 98 ? 38.630 -20.876 -53.134 1.00 49.97 98 HIS A N 1
ATOM 773 C CA . HIS A 1 98 ? 39.013 -22.234 -53.535 1.00 49.97 98 HIS A CA 1
ATOM 774 C C . HIS A 1 98 ? 39.932 -22.142 -54.762 1.00 49.97 98 HIS A C 1
ATOM 776 O O . HIS A 1 98 ? 39.468 -21.981 -55.890 1.00 49.97 98 HIS A O 1
ATOM 782 N N . TYR A 1 99 ? 41.248 -22.222 -54.539 1.00 47.88 99 TYR A N 1
ATOM 783 C CA . TYR A 1 99 ? 42.228 -22.400 -55.613 1.00 47.88 99 TYR A CA 1
ATOM 784 C C . TYR A 1 99 ? 42.008 -23.764 -56.285 1.00 47.88 99 TYR A C 1
ATOM 786 O O . TYR A 1 99 ? 42.103 -24.804 -55.635 1.00 47.88 99 TYR A O 1
ATOM 794 N N . HIS A 1 100 ? 41.715 -23.757 -57.586 1.00 43.59 100 HIS A N 1
ATOM 795 C CA . HIS A 1 100 ? 41.657 -24.958 -58.414 1.00 43.59 100 HIS A CA 1
ATOM 796 C C . HIS A 1 100 ? 43.066 -25.238 -58.960 1.00 43.59 100 HIS A C 1
ATOM 798 O O . HIS A 1 100 ? 43.597 -24.442 -59.733 1.00 43.59 100 HIS A O 1
ATOM 804 N N . ASN A 1 101 ? 43.679 -26.337 -58.517 1.00 40.19 101 ASN A N 1
ATOM 805 C CA . ASN A 1 101 ? 44.952 -26.843 -59.038 1.00 40.19 101 ASN A CA 1
ATOM 806 C C . ASN A 1 101 ? 44.716 -27.576 -60.367 1.00 40.19 101 ASN A C 1
ATOM 808 O O . ASN A 1 101 ? 43.973 -28.558 -60.374 1.00 40.19 101 ASN A O 1
ATOM 812 N N . TYR A 1 102 ? 45.416 -27.162 -61.425 1.00 48.88 102 TYR A N 1
ATOM 813 C CA . TYR A 1 102 ? 45.862 -28.021 -62.527 1.00 48.88 102 TYR A CA 1
ATOM 814 C C . TYR A 1 102 ? 47.250 -27.579 -62.982 1.00 48.88 102 TYR A C 1
ATOM 816 O O . TYR A 1 102 ? 47.464 -26.349 -63.076 1.00 48.88 102 TYR A O 1
#

Secondary structure (DSSP, 8-state):
--HHHHHHHHHHTT-HHHHHHHHHHHTT-HHHHHHHHHHHHHHHHH-HHHHHHHHHHHHHHHHHHHHHHHHHHHHHHHHHHHHHHHHHHHHHTTSS------

pLDDT: mean 75.29, std 16.13, range [40.19, 93.44]

Mean predicted aligned error: 13.32 Å

Radius of gyration: 27.33 Å; Cα contacts (8 Å, |Δi|>4): 36; chains: 1; bounding box: 59×39×79 Å

Sequence (102 aa):
MDNLRKMIWDKLRGNPKAEKAMMAVEQGSNQELDRLAVYVQDAMEDDQQFASEIKAIAKEIHAGKLQENISMTQNNRNNTIKNQTQLQAEKSFVDGIHYHNY

Foldseek 3Di:
DDPLLVLLCVQCPPPPLLVVLSVVVVVVDPVSVVVNVVVQVVSCVVDVVSVVVNVVVVVVVVVVVVVVVVVVVVVVVVVVVVVVVVVVVVVVVPVPDDDDDD

Solvent-accessible surface area (backbone atoms only — not comparable to full-atom values): 5823 Å² total; per-residue (Å²): 129,57,72,69,57,52,53,53,47,67,70,41,61,92,38,72,67,47,50,51,23,45,56,38,33,78,73,65,36,66,73,29,42,59,53,34,49,52,53,52,49,54,52,29,72,78,29,63,65,59,36,50,53,53,52,51,53,54,49,50,54,51,51,48,53,50,52,53,51,51,50,54,52,50,53,50,50,54,51,51,52,51,53,53,53,51,54,50,57,58,55,67,68,69,77,77,77,82,83,82,89,129